Protein AF-A0A433WR02-F1 (afdb_monomer)

Structure (mmCIF, N/CA/C/O backbone):
data_AF-A0A433WR02-F1
#
_entry.id   AF-A0A433WR02-F1
#
loop_
_atom_site.group_PDB
_atom_site.id
_atom_site.type_symbol
_atom_site.label_atom_id
_atom_site.label_alt_id
_atom_site.label_comp_id
_atom_site.label_asym_id
_atom_site.label_entity_id
_atom_site.label_seq_id
_atom_site.pdbx_PDB_ins_code
_atom_site.Cartn_x
_atom_site.Cartn_y
_atom_site.Cartn_z
_atom_site.occupancy
_atom_site.B_iso_or_equiv
_atom_site.auth_seq_id
_atom_site.auth_comp_id
_atom_site.auth_asym_id
_atom_site.auth_atom_id
_atom_site.pdbx_PDB_model_num
ATOM 1 N N . MET A 1 1 ? -16.037 -13.787 25.789 1.00 69.25 1 MET A N 1
ATOM 2 C CA . MET A 1 1 ? -15.123 -12.796 25.178 1.00 69.25 1 MET A CA 1
ATOM 3 C C . MET A 1 1 ? -15.683 -12.429 23.816 1.00 69.25 1 MET A C 1
ATOM 5 O O . MET A 1 1 ? -15.947 -13.337 23.040 1.00 69.25 1 MET A O 1
ATOM 9 N N . SER A 1 2 ? -15.940 -11.150 23.544 1.00 86.19 2 SER A N 1
ATOM 10 C CA . SER A 1 2 ? -16.374 -10.692 22.218 1.00 86.19 2 SER A CA 1
ATOM 11 C C . SER A 1 2 ? -15.153 -10.402 21.348 1.00 86.19 2 SER A C 1
ATOM 13 O O . SER A 1 2 ? -14.261 -9.672 21.775 1.00 86.19 2 SER A O 1
ATOM 15 N N . VAL A 1 3 ? -15.120 -10.957 20.138 1.00 89.00 3 VAL A N 1
ATOM 16 C CA . VAL A 1 3 ? -14.090 -10.645 19.138 1.00 89.00 3 VAL A CA 1
ATOM 17 C C . VAL A 1 3 ? -14.434 -9.312 18.473 1.00 89.00 3 VAL A C 1
ATOM 19 O O . VAL A 1 3 ? -15.578 -9.106 18.070 1.00 89.00 3 VAL A O 1
ATOM 22 N N . GLN A 1 4 ? -13.454 -8.415 18.344 1.00 91.25 4 GLN A N 1
ATOM 23 C CA . GLN A 1 4 ? -13.587 -7.195 17.545 1.00 91.25 4 GLN A CA 1
ATOM 24 C C . GLN A 1 4 ? -12.883 -7.358 16.197 1.00 91.25 4 GLN A C 1
ATOM 26 O O . GLN A 1 4 ? -11.758 -7.848 16.132 1.00 91.25 4 GLN A O 1
ATOM 31 N N . ILE A 1 5 ? -13.559 -6.948 15.122 1.00 91.75 5 ILE A N 1
ATOM 32 C CA . ILE A 1 5 ? -13.045 -7.027 13.752 1.00 91.75 5 ILE A CA 1
ATOM 33 C C . ILE A 1 5 ? -12.490 -5.663 13.352 1.00 91.75 5 ILE A C 1
ATOM 35 O O . ILE A 1 5 ? -13.212 -4.665 13.378 1.00 91.75 5 ILE A O 1
ATOM 39 N N . ILE A 1 6 ? -11.234 -5.637 12.913 1.00 94.19 6 ILE A N 1
ATOM 40 C CA . ILE A 1 6 ? -10.614 -4.449 12.324 1.00 94.19 6 ILE A CA 1
ATOM 41 C C . ILE A 1 6 ? -11.101 -4.314 10.878 1.00 94.19 6 ILE A C 1
ATOM 43 O O . ILE A 1 6 ? -10.933 -5.226 10.071 1.00 94.19 6 ILE A O 1
ATOM 47 N N . ARG A 1 7 ? -11.741 -3.184 10.557 1.00 92.62 7 ARG A N 1
ATOM 48 C CA . ARG A 1 7 ? -12.313 -2.904 9.225 1.00 92.62 7 ARG A CA 1
ATOM 49 C C . ARG A 1 7 ? -11.400 -2.051 8.339 1.00 92.62 7 ARG A C 1
ATOM 51 O O . ARG A 1 7 ? -11.546 -2.078 7.121 1.00 92.62 7 ARG A O 1
ATOM 58 N N . SER A 1 8 ? -10.489 -1.298 8.945 1.00 96.69 8 SER A N 1
ATOM 59 C CA . SER A 1 8 ? -9.560 -0.395 8.267 1.00 96.69 8 SER A CA 1
ATOM 60 C C . SER A 1 8 ? -8.299 -0.200 9.100 1.00 96.69 8 SER A C 1
ATOM 62 O O . SER A 1 8 ? -8.349 -0.327 10.326 1.00 96.69 8 SER A O 1
ATOM 64 N N . ALA A 1 9 ? -7.200 0.160 8.447 1.00 97.81 9 ALA A N 1
ATOM 65 C CA . ALA A 1 9 ? -5.923 0.439 9.095 1.00 97.81 9 ALA A CA 1
ATOM 66 C C . ALA A 1 9 ? -5.294 1.724 8.548 1.00 97.81 9 ALA A C 1
ATOM 68 O O . ALA A 1 9 ? -5.547 2.117 7.414 1.00 97.81 9 ALA A O 1
ATOM 69 N N . ALA A 1 10 ? -4.447 2.360 9.352 1.00 98.19 10 ALA A N 1
ATOM 70 C CA . ALA A 1 10 ? -3.549 3.407 8.889 1.00 98.19 10 ALA A CA 1
ATOM 71 C C . ALA A 1 10 ? -2.111 2.894 8.984 1.00 98.19 10 ALA A C 1
ATOM 73 O O . ALA A 1 10 ? -1.729 2.313 10.003 1.00 98.19 10 ALA A O 1
ATOM 74 N N . VAL A 1 11 ? -1.326 3.110 7.934 1.00 98.38 11 VAL A N 1
ATOM 75 C CA . VAL A 1 11 ? 0.100 2.781 7.901 1.00 98.38 11 VAL A CA 1
ATOM 76 C C . VAL A 1 11 ? 0.886 4.085 7.904 1.00 98.38 11 VAL A C 1
ATOM 78 O O . VAL A 1 11 ? 0.804 4.871 6.961 1.00 98.38 11 VAL A O 1
ATOM 81 N N . ILE A 1 12 ? 1.624 4.312 8.993 1.00 98.06 12 ILE A N 1
ATOM 82 C CA . ILE A 1 12 ? 2.437 5.512 9.198 1.00 98.06 12 ILE A CA 1
ATOM 83 C C . ILE A 1 12 ? 3.887 5.192 8.824 1.00 98.06 12 ILE A C 1
ATOM 85 O O . ILE A 1 12 ? 4.534 4.369 9.471 1.00 98.06 12 ILE A O 1
ATOM 89 N N . GLY A 1 13 ? 4.378 5.850 7.777 1.00 97.38 13 GLY A N 1
ATOM 90 C CA . GLY A 1 13 ? 5.633 5.558 7.092 1.00 97.38 13 GLY A CA 1
ATOM 91 C C . GLY A 1 13 ? 5.401 4.649 5.884 1.00 97.38 13 GLY A C 1
ATOM 92 O O . GLY A 1 13 ? 5.117 3.464 6.039 1.00 97.38 13 GLY A O 1
ATOM 93 N N . ALA A 1 14 ? 5.569 5.188 4.677 1.00 96.06 14 ALA A N 1
ATOM 94 C CA . ALA A 1 14 ? 5.288 4.530 3.399 1.00 96.06 14 ALA A CA 1
ATOM 95 C C . ALA A 1 14 ? 6.554 4.039 2.666 1.00 96.06 14 ALA A C 1
ATOM 97 O O . ALA A 1 14 ? 6.539 3.757 1.463 1.00 96.06 14 ALA A O 1
ATOM 98 N N . GLY A 1 15 ? 7.661 3.909 3.406 1.00 94.12 15 GLY A N 1
ATOM 99 C CA . GLY A 1 15 ? 8.909 3.314 2.927 1.00 94.12 15 GLY A CA 1
ATOM 100 C C . GLY A 1 15 ? 8.769 1.827 2.571 1.00 94.12 15 GLY A C 1
ATOM 101 O O . GLY A 1 15 ? 7.672 1.304 2.397 1.00 94.12 15 GLY A O 1
ATOM 102 N N . TYR A 1 16 ? 9.890 1.109 2.485 1.00 94.44 16 TYR A N 1
ATOM 103 C CA . TYR A 1 16 ? 9.899 -0.284 2.014 1.00 94.44 16 TYR A CA 1
ATOM 104 C C . TYR A 1 16 ? 8.952 -1.206 2.808 1.00 94.44 16 TYR A C 1
ATOM 106 O O . TYR A 1 16 ? 8.035 -1.799 2.245 1.00 94.44 16 TYR A O 1
ATOM 114 N N . MET A 1 17 ? 9.121 -1.262 4.134 1.00 96.88 17 MET A N 1
ATOM 115 C CA . MET A 1 17 ? 8.309 -2.129 4.997 1.00 96.88 17 MET A CA 1
ATOM 116 C C . MET A 1 17 ? 6.847 -1.677 5.065 1.00 96.88 17 MET A C 1
ATOM 118 O O . MET A 1 17 ? 5.940 -2.489 4.904 1.00 96.88 17 MET A O 1
ATOM 122 N N . GLY A 1 18 ? 6.611 -0.383 5.290 1.00 97.94 18 GLY A N 1
ATOM 123 C CA . GLY A 1 18 ? 5.256 0.150 5.423 1.00 97.94 18 GLY A CA 1
ATOM 124 C C . GLY A 1 18 ? 4.447 0.014 4.138 1.00 97.94 18 GLY A C 1
ATOM 125 O O . GLY A 1 18 ? 3.297 -0.413 4.178 1.00 97.94 18 GLY A O 1
ATOM 126 N N . GLY A 1 19 ? 5.068 0.256 2.985 1.00 97.38 19 GLY A N 1
ATOM 127 C CA . GLY A 1 19 ? 4.427 0.051 1.695 1.00 97.38 19 GLY A CA 1
ATOM 128 C C . GLY A 1 19 ? 4.013 -1.403 1.447 1.00 97.38 19 GLY A C 1
ATOM 129 O O . GLY A 1 19 ? 2.870 -1.651 1.069 1.00 97.38 19 GLY A O 1
ATOM 130 N N . GLY A 1 20 ? 4.885 -2.371 1.749 1.00 97.00 20 GLY A N 1
ATOM 131 C CA . GLY A 1 20 ? 4.545 -3.795 1.633 1.00 97.00 20 GLY A CA 1
ATOM 132 C C . GLY A 1 20 ? 3.426 -4.232 2.590 1.00 97.00 20 GLY A C 1
ATOM 133 O O . GLY A 1 20 ? 2.537 -4.998 2.206 1.00 97.00 20 GLY A O 1
ATOM 134 N N . ILE A 1 21 ? 3.411 -3.702 3.822 1.00 98.19 21 ILE A N 1
ATOM 135 C CA . ILE A 1 21 ? 2.309 -3.915 4.778 1.00 98.19 21 ILE A CA 1
ATOM 136 C C . ILE A 1 21 ? 1.004 -3.346 4.209 1.00 98.19 21 ILE A C 1
ATOM 138 O O . ILE A 1 21 ? -0.022 -4.030 4.219 1.00 98.19 21 ILE A O 1
ATOM 142 N N . ALA A 1 22 ? 1.049 -2.124 3.676 1.00 98.12 22 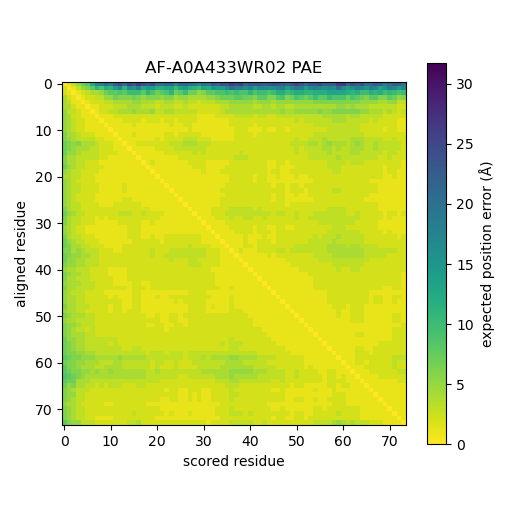ALA A N 1
ATOM 143 C CA . ALA A 1 22 ? -0.105 -1.449 3.100 1.00 98.12 22 ALA A CA 1
ATOM 144 C C . ALA A 1 22 ? -0.672 -2.221 1.899 1.00 98.12 22 ALA A C 1
ATOM 146 O O . ALA A 1 22 ? -1.872 -2.478 1.869 1.00 98.12 22 ALA A O 1
ATOM 147 N N . GLN A 1 23 ? 0.171 -2.688 0.972 1.00 97.00 23 GLN A N 1
ATOM 148 C CA . GLN A 1 23 ? -0.249 -3.544 -0.147 1.00 97.00 23 GLN A CA 1
ATOM 149 C C . GLN A 1 23 ? -0.846 -4.877 0.317 1.00 97.00 23 GLN A C 1
ATOM 151 O O . GLN A 1 23 ? -1.838 -5.328 -0.250 1.00 97.00 23 GLN A O 1
ATOM 156 N N . SER A 1 24 ? -0.276 -5.510 1.345 1.00 96.06 24 SER A N 1
ATOM 157 C CA . SER A 1 24 ? -0.761 -6.807 1.842 1.00 96.06 24 SER A CA 1
ATOM 158 C C . SER A 1 24 ? -2.160 -6.694 2.455 1.00 96.06 24 SER A C 1
ATOM 160 O O . SER A 1 24 ? -3.060 -7.470 2.128 1.00 96.06 24 SER A O 1
ATOM 162 N N . LEU A 1 25 ? -2.373 -5.683 3.304 1.00 97.06 25 LEU A N 1
ATOM 163 C CA . LEU A 1 25 ? -3.698 -5.350 3.842 1.00 97.06 25 LEU A CA 1
ATOM 164 C C . LEU A 1 25 ? -4.649 -4.929 2.706 1.00 97.06 25 LEU A C 1
ATOM 166 O O . LEU A 1 25 ? -5.765 -5.445 2.610 1.00 97.06 25 LEU A O 1
ATOM 170 N N . ALA A 1 26 ? -4.120 -4.108 1.798 1.00 97.19 26 ALA A N 1
ATOM 171 C CA . ALA A 1 26 ? -4.584 -3.750 0.462 1.00 97.19 26 ALA A CA 1
ATOM 172 C C . ALA A 1 26 ? -5.365 -4.862 -0.259 1.00 97.19 26 ALA A C 1
ATOM 174 O O . ALA A 1 26 ? -6.589 -4.867 -0.444 1.00 97.19 26 ALA A O 1
ATOM 175 N N . ALA A 1 27 ? -4.577 -5.868 -0.628 1.00 95.56 27 ALA A N 1
ATOM 176 C CA . ALA A 1 27 ? -4.961 -7.053 -1.377 1.00 95.56 27 ALA A CA 1
ATOM 177 C C . ALA A 1 27 ? -5.917 -7.973 -0.601 1.00 95.56 27 ALA A C 1
ATOM 179 O O . ALA A 1 27 ? -6.710 -8.702 -1.206 1.00 95.56 27 ALA A O 1
ATOM 180 N N . SER A 1 28 ? -5.896 -7.926 0.734 1.00 93.81 28 SER A N 1
ATOM 181 C CA . SER A 1 28 ? -6.852 -8.668 1.567 1.00 93.81 28 SER A CA 1
ATOM 182 C C . SER A 1 28 ? -8.261 -8.055 1.576 1.00 93.81 28 SER A C 1
ATOM 184 O O . SER A 1 28 ? -9.203 -8.692 2.045 1.00 93.81 28 SER A O 1
ATOM 186 N N . GLY A 1 29 ? -8.430 -6.847 1.022 1.00 93.88 29 GLY A N 1
ATOM 187 C CA . GLY A 1 29 ? -9.709 -6.135 0.983 1.00 93.88 29 GLY A CA 1
ATOM 188 C C . GLY A 1 29 ? -9.928 -5.171 2.152 1.00 93.88 29 GLY A C 1
ATOM 189 O O . GLY A 1 29 ? -11.041 -4.676 2.332 1.00 93.88 29 GLY A O 1
ATOM 190 N N . MET A 1 30 ? -8.902 -4.914 2.968 1.00 96.62 30 MET A N 1
ATOM 191 C CA . MET A 1 30 ? -8.971 -3.931 4.048 1.00 96.62 30 MET A CA 1
ATOM 192 C C . MET A 1 30 ? -8.736 -2.530 3.488 1.00 96.62 30 MET A C 1
ATOM 194 O O . MET A 1 30 ? -7.801 -2.334 2.727 1.00 96.62 30 MET A O 1
ATOM 198 N N . LYS A 1 31 ? -9.526 -1.537 3.912 1.00 9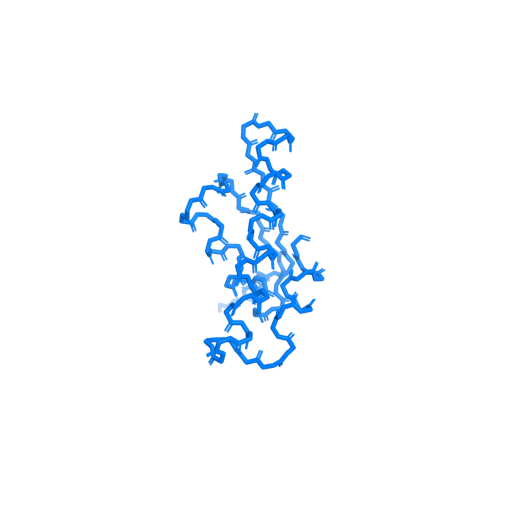8.00 31 LYS A N 1
ATOM 199 C CA . LYS A 1 31 ? -9.236 -0.133 3.587 1.00 98.00 31 LYS A CA 1
ATOM 200 C C . LYS A 1 31 ? -8.011 0.344 4.358 1.00 98.00 31 LYS A C 1
ATOM 202 O O . LYS A 1 31 ? -7.998 0.250 5.590 1.00 98.00 31 LYS A O 1
ATOM 207 N N . VAL A 1 32 ? -7.020 0.874 3.655 1.00 98.44 32 VAL A N 1
ATOM 208 C CA . VAL A 1 32 ? -5.759 1.320 4.240 1.00 98.44 32 VAL A CA 1
ATOM 209 C C . VAL A 1 32 ? -5.543 2.794 3.934 1.00 98.44 32 VAL A C 1
ATOM 211 O O . VAL A 1 32 ? -5.627 3.218 2.793 1.00 98.44 32 VAL A O 1
ATOM 214 N N . THR A 1 33 ? -5.245 3.585 4.959 1.00 98.38 33 THR A N 1
ATOM 215 C CA . THR A 1 33 ? -4.777 4.963 4.789 1.00 98.38 33 THR A CA 1
ATOM 216 C C . THR A 1 33 ? -3.260 4.993 4.892 1.00 98.38 33 THR A C 1
ATOM 218 O O . THR A 1 33 ? -2.700 4.569 5.905 1.00 98.38 33 THR A O 1
ATOM 221 N N . LEU A 1 34 ? -2.598 5.508 3.860 1.00 97.81 34 LEU A N 1
ATOM 222 C CA . LEU A 1 34 ? -1.150 5.685 3.830 1.00 97.81 34 LEU A CA 1
ATOM 223 C C . LEU A 1 34 ? -0.780 7.106 4.273 1.00 97.81 34 LEU A C 1
ATOM 225 O O . LEU A 1 34 ? -1.375 8.075 3.804 1.00 97.81 34 LEU A O 1
ATOM 229 N N . ALA A 1 35 ? 0.203 7.238 5.160 1.00 97.88 35 ALA A N 1
ATOM 230 C CA . ALA A 1 35 ? 0.725 8.535 5.581 1.00 97.88 35 ALA A CA 1
ATOM 231 C C . ALA A 1 35 ? 2.250 8.501 5.695 1.00 97.88 35 ALA A C 1
ATOM 233 O O . ALA A 1 35 ? 2.823 7.527 6.180 1.00 97.88 35 ALA A O 1
ATOM 234 N N . ASP A 1 36 ? 2.902 9.586 5.295 1.00 97.62 36 ASP A N 1
ATOM 235 C CA . ASP A 1 36 ? 4.344 9.789 5.435 1.00 97.62 36 ASP A CA 1
ATOM 236 C C . ASP A 1 36 ? 4.644 11.221 5.921 1.00 97.62 36 ASP A C 1
ATOM 238 O O . ASP A 1 36 ? 3.732 12.008 6.180 1.00 97.62 36 ASP A O 1
ATOM 242 N N . VAL A 1 37 ? 5.925 11.570 6.054 1.00 97.31 37 VAL A N 1
ATOM 243 C CA . VAL A 1 37 ? 6.411 12.866 6.554 1.00 97.31 37 VAL A CA 1
ATOM 244 C C . VAL A 1 37 ? 5.892 14.064 5.753 1.00 97.31 37 VAL A C 1
ATOM 246 O O . VAL A 1 37 ? 5.810 15.170 6.284 1.00 97.31 37 VAL A O 1
ATOM 249 N N . SER A 1 38 ? 5.537 13.861 4.482 1.00 97.81 38 SER A N 1
ATOM 250 C CA . SER A 1 38 ? 4.923 14.887 3.642 1.00 97.81 38 SER A CA 1
ATOM 251 C C . SER A 1 38 ? 3.920 14.292 2.641 1.00 97.81 38 SER A C 1
ATOM 253 O O . SER A 1 38 ? 4.000 13.097 2.314 1.00 97.81 38 SER A O 1
ATOM 255 N N . PRO A 1 39 ? 2.991 15.109 2.109 1.00 97.50 39 PRO A N 1
ATOM 256 C CA . PRO A 1 39 ? 2.087 14.687 1.040 1.00 97.50 39 PRO A CA 1
ATOM 257 C C . PRO A 1 39 ? 2.833 14.154 -0.188 1.00 97.50 39 PRO A C 1
ATOM 259 O O . PRO A 1 39 ? 2.456 13.128 -0.746 1.00 97.50 39 PRO A O 1
ATOM 262 N N . GLU A 1 40 ? 3.945 14.782 -0.572 1.00 98.06 40 GLU A N 1
ATOM 263 C CA . GLU A 1 40 ? 4.742 14.375 -1.733 1.00 98.06 40 GLU A CA 1
ATOM 264 C C . GLU A 1 40 ? 5.438 13.030 -1.495 1.00 98.06 40 GLU A C 1
ATOM 266 O O . GLU A 1 40 ? 5.548 12.220 -2.413 1.00 98.06 40 GLU A O 1
ATOM 271 N N . ALA A 1 41 ? 5.915 12.772 -0.270 1.00 97.62 41 ALA A N 1
ATOM 272 C CA . ALA A 1 41 ? 6.479 11.472 0.097 1.00 97.62 41 ALA A CA 1
ATOM 273 C C . ALA A 1 41 ? 5.415 10.364 0.062 1.00 97.62 41 ALA A C 1
ATOM 275 O O . ALA A 1 41 ? 5.683 9.267 -0.435 1.00 97.62 41 ALA A O 1
ATOM 276 N N . THR A 1 42 ? 4.201 10.681 0.516 1.00 97.69 42 THR A N 1
ATOM 277 C CA . THR A 1 42 ? 3.052 9.769 0.463 1.00 97.69 42 THR A CA 1
ATOM 278 C C . THR A 1 42 ? 2.675 9.458 -0.987 1.00 97.69 42 THR A C 1
ATOM 280 O O . THR A 1 42 ? 2.580 8.289 -1.351 1.00 97.69 42 THR A O 1
ATOM 283 N N . GLN A 1 43 ? 2.562 10.482 -1.839 1.00 97.94 43 GLN A N 1
ATOM 284 C CA . GLN A 1 43 ? 2.207 10.337 -3.253 1.00 97.94 43 GLN A CA 1
ATOM 285 C C . GLN A 1 43 ? 3.239 9.507 -4.031 1.00 97.94 43 GLN A C 1
ATOM 287 O O . GLN A 1 43 ? 2.870 8.554 -4.714 1.00 97.94 43 GLN A O 1
ATO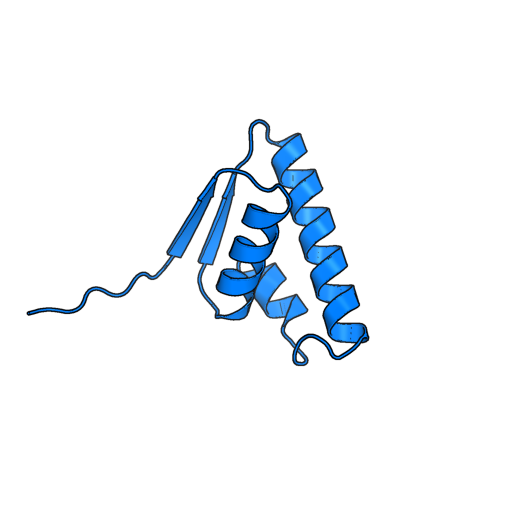M 292 N N . ARG A 1 44 ? 4.540 9.797 -3.869 1.00 97.94 44 ARG A N 1
ATOM 293 C CA . ARG A 1 44 ? 5.612 9.000 -4.501 1.00 97.94 44 ARG A CA 1
ATOM 294 C C . ARG A 1 44 ? 5.573 7.538 -4.069 1.00 97.94 44 ARG A C 1
ATOM 296 O O . ARG A 1 44 ? 5.830 6.642 -4.869 1.00 97.94 44 ARG A O 1
ATOM 303 N N . SER A 1 45 ? 5.283 7.294 -2.793 1.00 97.62 45 SER A N 1
ATOM 304 C CA . SER A 1 45 ? 5.181 5.935 -2.271 1.00 97.62 45 SER A CA 1
ATOM 305 C C . SER A 1 45 ? 3.959 5.221 -2.835 1.00 97.62 45 SER A C 1
ATOM 307 O O . SER A 1 45 ? 4.097 4.089 -3.279 1.00 97.62 45 SER A O 1
ATOM 309 N N . LEU A 1 46 ? 2.802 5.884 -2.899 1.00 98.19 46 LEU A N 1
ATOM 310 C CA . LEU A 1 46 ? 1.598 5.335 -3.522 1.00 98.19 46 LEU A CA 1
ATOM 311 C C . LEU A 1 46 ? 1.851 4.946 -4.985 1.00 98.19 46 LEU A C 1
ATOM 313 O O . LEU A 1 46 ? 1.573 3.815 -5.370 1.00 98.19 46 LEU A O 1
ATOM 317 N N . GLU A 1 47 ? 2.442 5.839 -5.780 1.00 98.31 47 GLU A N 1
ATOM 318 C CA . GLU A 1 47 ? 2.777 5.572 -7.186 1.00 98.31 47 GLU A CA 1
ATOM 319 C C . GLU A 1 47 ? 3.692 4.354 -7.339 1.00 98.31 47 GLU A C 1
ATOM 321 O O . GLU A 1 47 ? 3.410 3.463 -8.144 1.00 98.31 47 GLU A O 1
ATOM 326 N N . ARG A 1 48 ? 4.749 4.274 -6.519 1.00 98.19 48 ARG A N 1
ATOM 327 C CA . ARG A 1 48 ? 5.650 3.117 -6.486 1.00 98.19 48 ARG A CA 1
ATOM 328 C C . ARG A 1 48 ? 4.895 1.829 -6.152 1.00 98.19 48 ARG A C 1
ATOM 330 O O . ARG A 1 48 ? 5.074 0.837 -6.849 1.00 98.19 48 ARG A O 1
ATOM 337 N N . LEU A 1 49 ? 4.042 1.842 -5.127 1.00 98.06 49 LEU A N 1
ATOM 338 C CA . LEU A 1 49 ? 3.287 0.659 -4.703 1.00 98.06 49 LEU A CA 1
ATOM 339 C C . LEU A 1 49 ? 2.287 0.199 -5.767 1.00 98.06 49 LEU A C 1
ATOM 341 O O . LEU A 1 49 ? 2.112 -1.001 -5.966 1.00 98.06 49 LEU A O 1
ATOM 345 N N . LEU A 1 50 ? 1.637 1.115 -6.482 1.00 98.19 50 LEU A N 1
ATOM 346 C CA . LEU A 1 50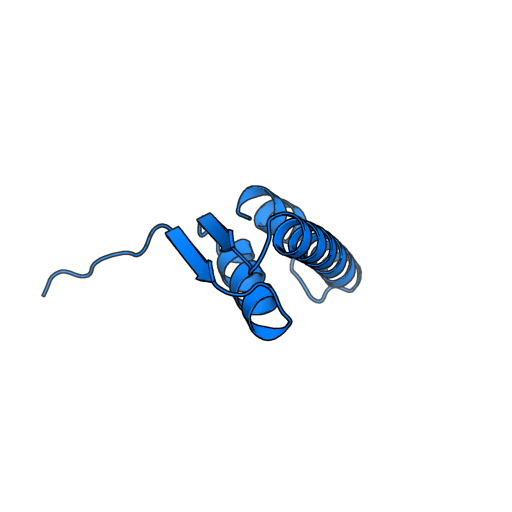 ? 0.747 0.734 -7.580 1.00 98.19 50 LEU A CA 1
ATOM 347 C C . LEU A 1 50 ? 1.533 0.158 -8.766 1.00 98.19 50 LEU A C 1
ATOM 349 O O . LEU A 1 50 ? 1.093 -0.827 -9.358 1.00 98.19 50 LEU A O 1
ATOM 353 N N . GLY A 1 51 ? 2.707 0.717 -9.078 1.00 98.31 51 GLY A N 1
ATOM 354 C CA . GLY A 1 51 ? 3.615 0.167 -10.089 1.00 98.31 51 GLY A CA 1
ATOM 355 C C . GLY A 1 51 ? 4.082 -1.248 -9.745 1.00 98.31 51 GLY A C 1
ATOM 356 O O . GLY A 1 51 ? 3.879 -2.171 -10.529 1.00 98.31 51 GLY A O 1
ATOM 357 N N . GLU A 1 52 ? 4.607 -1.439 -8.533 1.00 97.62 52 GLU A N 1
ATOM 358 C CA . GLU A 1 52 ? 5.045 -2.745 -8.026 1.00 97.62 52 GLU A CA 1
ATOM 359 C C . GLU A 1 52 ? 3.909 -3.776 -8.051 1.00 97.62 52 GLU A C 1
ATOM 361 O O . GLU A 1 52 ? 4.106 -4.895 -8.517 1.00 97.62 52 GLU A O 1
ATOM 366 N N . ALA A 1 53 ? 2.701 -3.407 -7.611 1.00 97.69 53 ALA A N 1
ATOM 367 C CA . ALA A 1 53 ? 1.550 -4.310 -7.624 1.00 97.69 53 ALA A CA 1
ATOM 368 C C . ALA A 1 53 ? 1.184 -4.768 -9.046 1.00 97.69 53 ALA A C 1
ATOM 370 O O . ALA A 1 53 ? 0.892 -5.947 -9.258 1.00 97.69 53 ALA A O 1
ATOM 371 N N . ARG A 1 54 ? 1.236 -3.854 -10.022 1.00 98.25 54 ARG A N 1
ATOM 372 C CA . ARG A 1 54 ? 0.998 -4.172 -11.434 1.00 98.25 54 ARG A CA 1
ATOM 373 C C . ARG A 1 54 ? 2.065 -5.117 -11.982 1.00 98.25 54 ARG A C 1
ATOM 375 O O . ARG A 1 54 ? 1.732 -6.100 -12.643 1.00 98.25 54 ARG A O 1
ATOM 382 N N . ASP A 1 55 ? 3.332 -4.837 -11.691 1.00 98.12 55 ASP A N 1
ATOM 383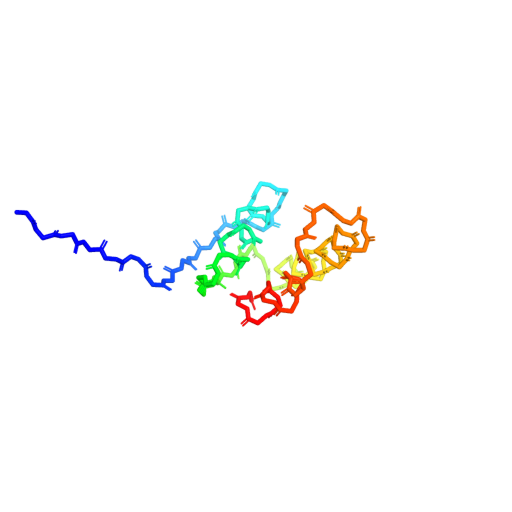 C CA . ASP A 1 55 ? 4.458 -5.645 -12.159 1.00 98.12 55 ASP A CA 1
ATOM 384 C C . ASP A 1 55 ? 4.437 -7.047 -11.542 1.00 98.12 55 ASP A C 1
ATOM 386 O O . ASP A 1 55 ? 4.635 -8.038 -12.244 1.00 98.12 55 ASP A O 1
ATOM 390 N N . PHE A 1 56 ? 4.141 -7.158 -10.245 1.00 96.81 56 PHE A N 1
ATOM 391 C CA . PHE A 1 56 ? 4.030 -8.443 -9.558 1.00 96.81 56 PHE A CA 1
ATOM 392 C C . PHE A 1 56 ? 2.868 -9.283 -10.082 1.00 96.81 56 PHE A C 1
ATOM 394 O O . PHE A 1 56 ? 3.015 -10.495 -10.238 1.00 96.81 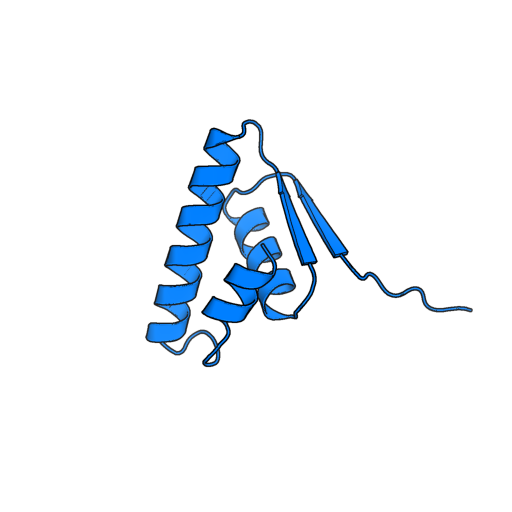56 PHE A O 1
ATOM 401 N N . GLU A 1 57 ? 1.729 -8.670 -10.395 1.00 96.88 57 GLU A N 1
ATOM 402 C CA . GLU A 1 57 ? 0.620 -9.375 -11.037 1.00 96.88 57 GLU A CA 1
ATOM 403 C C . GLU A 1 57 ? 0.994 -9.858 -12.445 1.00 96.88 57 GLU A C 1
ATOM 405 O O . GLU A 1 57 ? 0.770 -11.024 -12.770 1.00 96.88 57 GLU A O 1
ATOM 410 N N . ALA A 1 58 ? 1.649 -9.017 -13.252 1.00 97.50 58 ALA A N 1
ATOM 411 C CA . ALA A 1 58 ? 2.131 -9.401 -14.581 1.00 97.50 58 ALA A CA 1
ATOM 412 C C . ALA A 1 58 ? 3.165 -10.542 -14.536 1.00 97.50 58 ALA A C 1
ATOM 414 O O . ALA A 1 58 ? 3.221 -11.371 -15.444 1.00 97.50 58 ALA A O 1
ATOM 415 N N . GLN A 1 59 ? 3.961 -10.610 -13.466 1.00 97.81 59 GLN A N 1
ATOM 416 C CA . GLN A 1 59 ? 4.926 -11.684 -13.210 1.00 97.81 59 GLN A CA 1
ATOM 417 C C . GLN A 1 59 ? 4.289 -12.951 -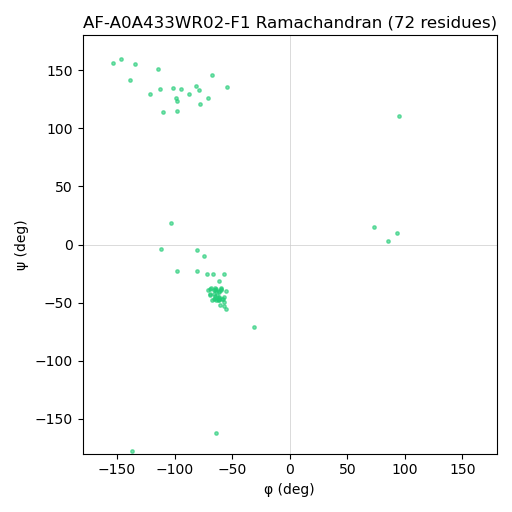12.608 1.00 97.81 59 GLN A C 1
ATOM 419 O O . GLN A 1 59 ? 4.985 -13.948 -12.417 1.00 97.81 59 GLN A O 1
ATOM 424 N N . GLY A 1 60 ? 2.990 -12.936 -12.288 1.00 96.62 60 GLY A N 1
ATOM 425 C CA . GLY A 1 60 ? 2.297 -14.050 -11.634 1.00 96.62 60 GLY A CA 1
ATOM 426 C C . GLY A 1 60 ? 2.636 -14.222 -10.148 1.00 96.62 60 GLY A C 1
ATOM 427 O O . GLY A 1 60 ? 2.342 -15.266 -9.570 1.00 96.62 6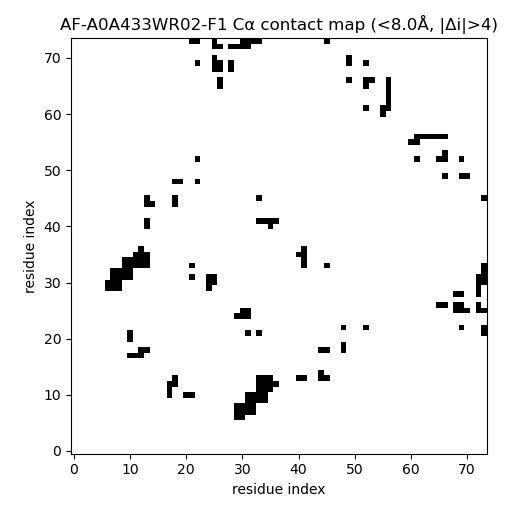0 GLY A O 1
ATOM 428 N N . LEU A 1 61 ? 3.253 -13.214 -9.523 1.00 95.06 61 LEU A N 1
ATOM 429 C CA . LEU A 1 61 ? 3.557 -13.184 -8.087 1.00 95.06 61 LEU A CA 1
ATOM 430 C C . LEU A 1 61 ? 2.341 -12.773 -7.246 1.00 95.06 61 LEU A C 1
ATOM 432 O O . LEU A 1 61 ? 2.264 -13.107 -6.065 1.00 95.06 61 LEU A O 1
ATOM 436 N N . LEU A 1 62 ? 1.384 -12.070 -7.857 1.00 94.00 62 LEU A N 1
ATOM 437 C CA . LEU A 1 62 ? 0.066 -11.792 -7.293 1.00 94.00 62 LEU A CA 1
ATOM 438 C C . LEU A 1 62 ? -1.017 -12.482 -8.125 1.00 94.00 62 LEU A C 1
ATOM 440 O O . LEU A 1 62 ? -0.869 -12.678 -9.330 1.00 94.00 62 LEU A O 1
ATOM 444 N N . THR A 1 63 ? -2.129 -12.839 -7.479 1.00 94.19 63 THR A N 1
ATOM 445 C CA . THR A 1 63 ? -3.286 -13.408 -8.182 1.00 94.19 63 THR A CA 1
ATOM 446 C C . THR A 1 63 ? -3.931 -12.360 -9.095 1.00 94.19 63 THR A C 1
ATOM 448 O O . THR A 1 63 ? -4.000 -11.204 -8.678 1.00 94.19 63 THR A O 1
ATOM 451 N N . PRO A 1 64 ? -4.485 -12.731 -10.263 1.00 96.00 64 PRO A N 1
ATOM 452 C CA . PRO A 1 64 ? -5.189 -11.784 -11.129 1.00 96.00 64 PRO A CA 1
ATOM 453 C C . PRO A 1 64 ? -6.316 -11.020 -10.406 1.00 96.00 64 PRO A C 1
ATOM 455 O O . PRO A 1 64 ? -7.099 -11.616 -9.662 1.00 96.00 64 PRO A O 1
ATOM 458 N N . GLY A 1 65 ? -6.400 -9.709 -10.633 1.00 95.44 65 GLY A N 1
ATOM 459 C CA . GLY A 1 65 ? -7.280 -8.765 -9.936 1.00 95.44 65 GLY A CA 1
ATOM 460 C C . GLY A 1 65 ? -6.713 -8.212 -8.619 1.00 95.44 65 GLY A C 1
ATOM 461 O O . GLY A 1 65 ? -7.403 -7.457 -7.926 1.00 95.44 65 GLY A O 1
ATOM 462 N N . SER A 1 66 ? -5.480 -8.566 -8.238 1.00 95.81 66 SER A N 1
ATOM 463 C CA . SER A 1 66 ? -4.847 -8.027 -7.025 1.00 95.81 66 SER A CA 1
ATOM 464 C C . SER A 1 66 ? -4.479 -6.565 -7.192 1.00 95.81 66 SER A C 1
ATOM 466 O O . SER A 1 66 ? -4.672 -5.800 -6.249 1.00 95.81 66 SER A O 1
ATOM 468 N N . TYR A 1 67 ? -3.991 -6.168 -8.372 1.00 97.69 67 TYR A N 1
ATOM 469 C CA . TYR A 1 67 ? -3.663 -4.770 -8.653 1.00 97.69 67 TYR A CA 1
ATOM 470 C C . TYR A 1 67 ? -4.884 -3.867 -8.446 1.00 97.69 67 TYR A C 1
ATOM 472 O O . TYR A 1 67 ? -4.829 -2.935 -7.646 1.00 97.69 67 TYR A O 1
ATOM 480 N N . ASP A 1 68 ? -6.013 -4.203 -9.076 1.00 97.94 68 ASP A N 1
ATOM 481 C CA . ASP A 1 68 ? -7.251 -3.423 -8.969 1.00 97.94 68 ASP A CA 1
ATOM 482 C C . ASP A 1 68 ? -7.744 -3.333 -7.520 1.00 97.94 68 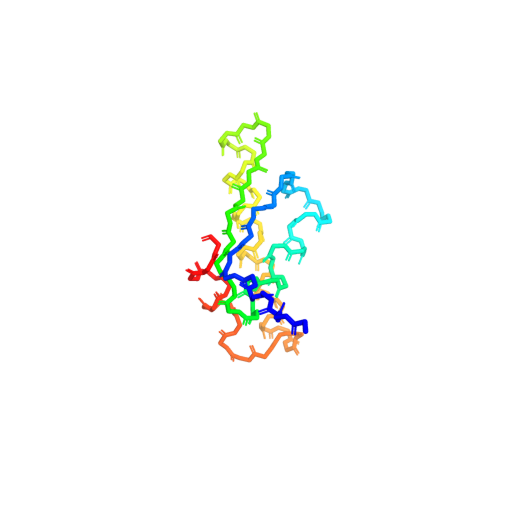ASP A C 1
ATOM 484 O O . ASP A 1 68 ? -8.210 -2.283 -7.062 1.00 97.94 68 ASP A O 1
ATOM 488 N N . ARG A 1 69 ? -7.614 -4.429 -6.762 1.00 97.62 69 ARG A N 1
ATOM 489 C CA . ARG A 1 69 ? -8.001 -4.463 -5.350 1.00 97.62 69 ARG A CA 1
ATOM 490 C C . ARG A 1 69 ? -7.084 -3.610 -4.478 1.00 97.62 69 ARG A C 1
ATOM 492 O O . ARG A 1 69 ? -7.584 -2.913 -3.600 1.00 97.62 69 ARG A O 1
ATOM 499 N N . ILE A 1 70 ? -5.774 -3.662 -4.707 1.00 98.06 70 ILE A N 1
ATOM 500 C CA . ILE A 1 70 ? -4.798 -2.811 -4.017 1.00 98.06 70 ILE A CA 1
ATOM 501 C C . ILE A 1 70 ? -5.095 -1.341 -4.333 1.00 98.06 70 ILE A C 1
ATOM 503 O O . ILE A 1 70 ? -5.227 -0.547 -3.409 1.00 98.06 70 ILE A O 1
ATOM 507 N N . MET A 1 71 ? -5.295 -0.999 -5.610 1.00 97.94 71 MET A N 1
ATOM 508 C CA . MET A 1 71 ? -5.609 0.362 -6.061 1.00 97.94 71 MET A CA 1
ATOM 509 C C . MET A 1 71 ? -6.906 0.906 -5.455 1.00 97.94 71 MET A C 1
ATOM 511 O O . MET A 1 71 ? -6.987 2.081 -5.127 1.00 97.94 71 MET A O 1
ATOM 515 N N . THR A 1 72 ? -7.924 0.062 -5.293 1.00 98.12 72 THR A N 1
ATOM 516 C CA . THR A 1 72 ? -9.219 0.478 -4.729 1.00 98.12 72 THR A CA 1
ATOM 517 C C . THR A 1 72 ? -9.150 0.765 -3.225 1.00 98.12 72 THR A C 1
ATOM 519 O O . THR A 1 72 ? -9.993 1.493 -2.696 1.00 98.12 72 THR A O 1
ATOM 522 N N . ASN A 1 73 ? -8.196 0.157 -2.518 1.00 98.00 73 ASN A N 1
ATOM 523 C CA . ASN A 1 73 ? -8.165 0.147 -1.057 1.00 98.00 73 ASN A CA 1
ATOM 524 C C . ASN A 1 73 ? -7.010 0.951 -0.435 1.00 98.00 73 ASN A C 1
ATOM 526 O O . ASN A 1 73 ? -6.970 1.024 0.797 1.00 98.00 73 ASN A O 1
ATOM 530 N N . LEU A 1 74 ? -6.106 1.516 -1.245 1.00 96.00 74 LEU A N 1
ATOM 531 C CA . LEU A 1 74 ? -5.018 2.411 -0.822 1.00 96.00 74 LEU A CA 1
ATOM 532 C C . LEU A 1 74 ? -5.319 3.886 -1.102 1.00 96.00 74 LEU A C 1
ATOM 534 O O . LEU A 1 74 ? -6.092 4.168 -2.043 1.00 96.00 74 LEU A O 1
#

Foldseek 3Di:
DDDDDDQAEEQEALPDVSVVVLLVCQLVQHAYHYHYPDPVNRVVSLVVSLVVQVVCVVVVVDPPPSSVSSVVRD

Sequence (74 aa):
MSVQIIRSAAVIGAGYMGGGIAQSLAASGMKVTLADVSPEATQRSLERLLGEARDFEAQGLLTPGSYDRIMTNL

Nearest PDB structures (foldseek):
  4kug-assembly2_C  TM=8.732E-01  e=4.896E-04  Clostridium butyricum E4 str. BoNT E BL5262
  6iun-assembly2_A  TM=8.590E-01  e=4.585E-04  Cupriavidus necator H16
  8oqs-assembly1_B  TM=8.195E-01  e=2.531E-03  Mycobacterium tuberculosis H37Rv
  7o1k-assembly1_B  TM=8.192E-01  e=2.531E-03  Mycobacterium tuberculosis H37Rv
  4b3h-assembly1_A  TM=8.242E-01  e=3.082E-03  Mycobacterium tuberculosis H37Rv

Radius of gyration: 12.79 Å; Cα contacts (8 Å, |Δi|>4): 99; chains: 1; bounding box: 26×29×40 Å

Mean predicted aligned error: 2.63 Å

pLDDT: mean 96.27, std 3.86, range [69.25, 98.44]

Solvent-accessible surface area (backbone atoms only — not comparable to full-atom values): 4165 Å² total; per-residue (Å²): 136,87,87,82,84,85,70,61,50,74,39,82,41,44,53,77,68,36,38,52,51,45,48,54,44,6,54,73,72,32,40,34,46,79,37,42,101,39,73,67,57,30,50,56,31,50,55,48,52,55,50,50,38,45,52,35,34,76,70,64,78,36,62,90,67,36,40,62,40,24,62,74,20,90

Secondary structure (DSSP, 8-state):
-PPPPP-EEEEE--SHHHHHHHHHHHHTT-EEEEE-SSHHHHHHHHHHHHHHHHHHHHTTSS-TTHHHHHHHH-